Protein AF-A0A821M7G2-F1 (afdb_monomer)

Solvent-accessible surface area (backbone atoms only — not com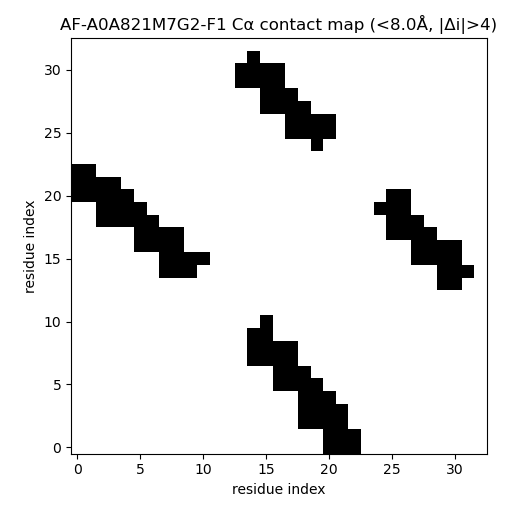parable to full-atom values): 2117 Å² total; per-residue (Å²): 130,57,76,67,44,78,48,77,48,72,57,94,90,40,45,30,43,40,35,37,32,69,88,67,59,74,48,75,41,78,62,82,133

Nearest PDB structures (foldseek):
  8ux9-assembly1_B  TM=8.719E-01  e=2.855E-01  Escherichia coli B185
  8v48-assembly1_F  TM=8.240E-01  e=2.231E-01  Escherichia coli B185
  8ux9-assembly1_C  TM=8.363E-01  e=3.230E-01  Escherichia coli B185
  4bwg-assembly2_I  TM=8.303E-01  e=1.180E+00  Escherichia coli 98NK2
  3a0o-assembly1_A  TM=4.776E-01  e=4.055E+00  Agrobacterium fabrum str. C58

Foldseek 3Di:
DDFPDWDWDQDPNWIKIWTADPVGDIDIDTDDD

Structure (mmCIF, N/CA/C/O backbone):
data_AF-A0A821M7G2-F1
#
_entry.id   AF-A0A821M7G2-F1
#
loop_
_atom_site.group_PDB
_atom_site.id
_atom_site.type_symbol
_atom_site.label_atom_id
_atom_site.label_alt_id
_atom_site.label_comp_id
_atom_site.label_asym_id
_atom_site.label_entity_id
_atom_site.label_seq_id
_atom_site.pdbx_PDB_ins_code
_atom_site.Cartn_x
_atom_site.Cartn_y
_atom_site.Cartn_z
_atom_site.occupancy
_atom_site.B_iso_or_equiv
_atom_site.auth_seq_id
_atom_site.auth_comp_id
_atom_site.auth_asym_id
_atom_site.auth_atom_id
_atom_site.pdbx_PDB_model_num
ATOM 1 N N . THR A 1 1 ? 13.033 -5.784 -6.800 1.00 73.25 1 THR A N 1
ATOM 2 C CA . THR A 1 1 ? 12.615 -4.565 -7.520 1.00 73.25 1 THR A CA 1
ATOM 3 C C . THR A 1 1 ? 12.697 -3.399 -6.543 1.00 73.25 1 THR A C 1
ATOM 5 O O . THR A 1 1 ? 12.373 -3.589 -5.375 1.00 73.25 1 THR A O 1
ATOM 8 N N . LEU A 1 2 ? 13.219 -2.236 -6.947 1.00 85.31 2 LEU A N 1
ATOM 9 C CA . LEU A 1 2 ? 13.330 -1.068 -6.054 1.00 85.31 2 LEU A CA 1
ATOM 10 C C . LEU A 1 2 ? 12.009 -0.272 -6.038 1.00 85.31 2 LEU A C 1
ATOM 12 O O . LEU A 1 2 ? 11.351 -0.182 -7.083 1.00 85.31 2 LEU A O 1
ATOM 16 N N . PRO A 1 3 ? 11.605 0.311 -4.892 1.00 90.94 3 PRO A N 1
ATOM 17 C CA . PRO A 1 3 ? 10.435 1.177 -4.835 1.00 90.94 3 PRO A CA 1
ATOM 18 C C . PRO A 1 3 ? 10.705 2.477 -5.600 1.00 90.94 3 PRO A C 1
ATOM 20 O O . PRO A 1 3 ? 11.737 3.120 -5.418 1.00 90.94 3 PRO A O 1
ATOM 23 N N . ARG A 1 4 ? 9.759 2.864 -6.456 1.0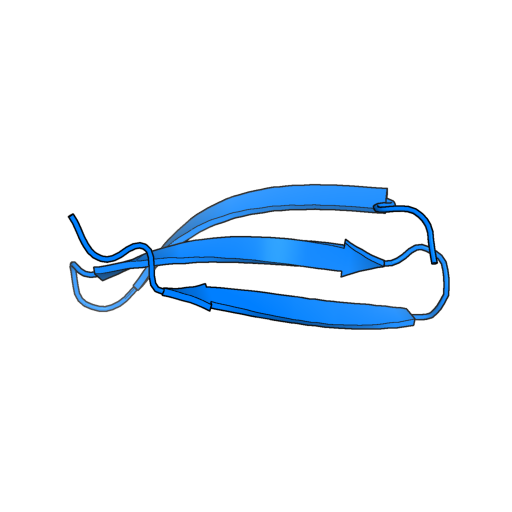0 94.69 4 ARG A N 1
ATOM 24 C CA . ARG A 1 4 ? 9.765 4.138 -7.185 1.00 94.69 4 ARG A CA 1
ATOM 25 C C . ARG A 1 4 ? 8.987 5.213 -6.433 1.00 94.69 4 ARG A C 1
ATOM 27 O O . ARG A 1 4 ? 9.383 6.374 -6.440 1.00 94.69 4 ARG A O 1
ATOM 34 N N . SER A 1 5 ? 7.882 4.833 -5.801 1.00 94.50 5 SER A N 1
ATOM 35 C CA . SER A 1 5 ? 7.101 5.716 -4.939 1.00 94.50 5 SER A CA 1
ATOM 36 C C . SER A 1 5 ? 6.456 4.935 -3.802 1.00 94.50 5 SER A C 1
ATOM 38 O O . SER A 1 5 ? 6.149 3.748 -3.937 1.00 94.50 5 SER A O 1
ATOM 40 N N . VAL A 1 6 ? 6.263 5.625 -2.681 1.00 94.50 6 VAL A N 1
ATOM 41 C CA . VAL A 1 6 ? 5.568 5.116 -1.499 1.00 94.50 6 VAL A CA 1
ATOM 42 C 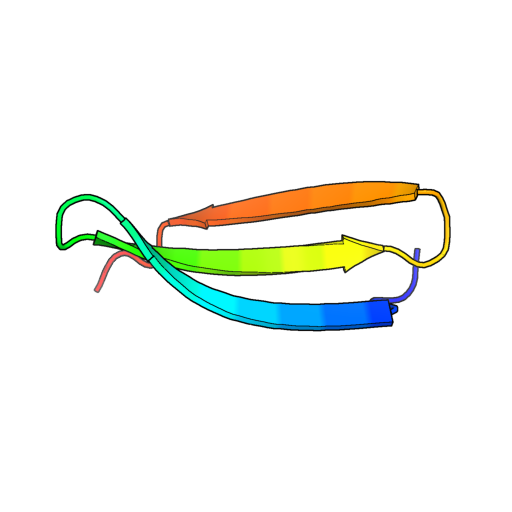C . VAL A 1 6 ? 4.567 6.175 -1.069 1.00 94.50 6 VAL A C 1
ATOM 44 O O . VAL A 1 6 ? 4.923 7.348 -0.945 1.00 94.50 6 VAL A O 1
ATOM 47 N N . VAL A 1 7 ? 3.319 5.769 -0.861 1.00 95.44 7 VAL A N 1
ATOM 48 C CA . VAL A 1 7 ? 2.257 6.646 -0.366 1.00 95.44 7 VAL A CA 1
ATOM 49 C C . VAL A 1 7 ? 1.432 5.916 0.684 1.00 95.44 7 VAL A C 1
ATOM 51 O O . VAL A 1 7 ? 1.187 4.716 0.573 1.00 95.44 7 VAL A O 1
ATOM 54 N N . MET A 1 8 ? 1.012 6.652 1.708 1.00 95.31 8 MET A N 1
ATOM 55 C CA . MET A 1 8 ? 0.046 6.181 2.690 1.00 95.31 8 MET A CA 1
AT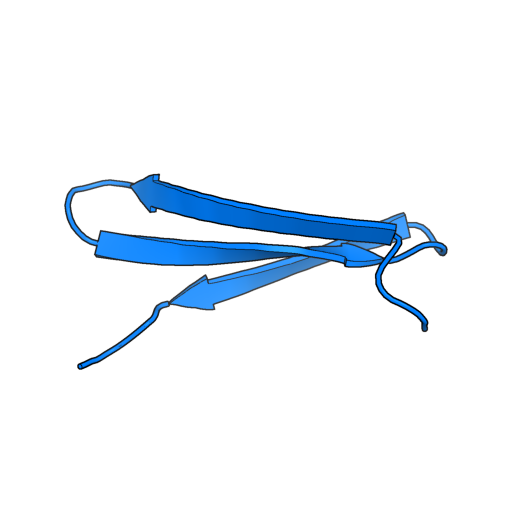OM 56 C C . MET A 1 8 ? -1.320 6.753 2.334 1.00 95.31 8 MET A C 1
ATOM 58 O O . MET A 1 8 ? -1.455 7.962 2.143 1.00 95.31 8 MET A O 1
ATOM 62 N N . ILE A 1 9 ? -2.318 5.884 2.231 1.00 94.75 9 ILE A N 1
ATOM 63 C CA . ILE A 1 9 ? -3.706 6.271 1.982 1.00 94.75 9 ILE A CA 1
ATOM 64 C C . ILE A 1 9 ? -4.602 5.630 3.035 1.00 94.75 9 ILE A C 1
ATOM 66 O O . ILE A 1 9 ? -4.300 4.552 3.537 1.00 94.75 9 ILE A O 1
ATOM 70 N N . ALA A 1 10 ? -5.715 6.282 3.352 1.00 94.94 10 ALA A N 1
ATOM 71 C CA . ALA A 1 10 ? -6.789 5.667 4.116 1.00 94.94 10 ALA A CA 1
ATOM 72 C C . ALA A 1 10 ? -7.913 5.292 3.147 1.00 94.94 10 ALA A C 1
ATOM 74 O O . ALA A 1 10 ? -8.412 6.155 2.420 1.00 94.94 10 ALA A O 1
ATOM 75 N N . PHE A 1 11 ? -8.299 4.020 3.126 1.00 91.50 11 PHE A N 1
ATOM 76 C CA . PHE A 1 11 ? -9.447 3.536 2.366 1.00 91.50 11 PHE A CA 1
ATOM 77 C C . PHE A 1 11 ? -10.394 2.838 3.334 1.00 91.50 11 PHE A C 1
ATOM 79 O O . PHE A 1 11 ? -9.966 1.974 4.088 1.00 91.50 11 PHE A O 1
ATOM 86 N N . ASP A 1 12 ? -11.659 3.257 3.360 1.00 93.12 12 ASP A N 1
ATOM 87 C CA . ASP A 1 12 ? -12.665 2.739 4.300 1.00 93.12 12 ASP A CA 1
ATOM 88 C C . ASP A 1 12 ? -12.203 2.756 5.774 1.00 93.12 12 ASP A C 1
ATOM 90 O O . ASP A 1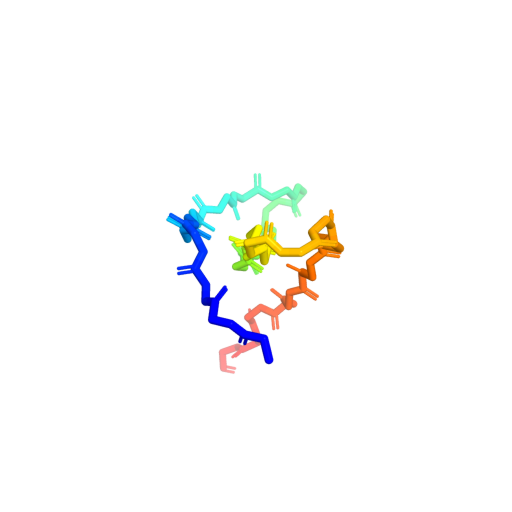 12 ? -12.299 1.780 6.512 1.00 93.12 12 ASP A O 1
ATOM 94 N N . SER A 1 13 ? -11.621 3.887 6.192 1.00 91.06 13 SER A N 1
ATOM 95 C CA . SER A 1 13 ? -11.028 4.099 7.528 1.00 91.06 13 SER A CA 1
ATOM 96 C C . SER A 1 13 ? -9.868 3.163 7.902 1.00 91.06 13 SER A C 1
ATOM 98 O O . SER A 1 13 ? -9.374 3.234 9.025 1.00 91.06 13 SER A O 1
ATOM 100 N N . GLN A 1 14 ? -9.390 2.334 6.974 1.00 93.38 14 GLN A N 1
ATOM 101 C CA . GLN A 1 14 ? -8.243 1.455 7.168 1.00 93.38 14 GLN A CA 1
ATOM 102 C C . GLN A 1 14 ? -6.990 2.061 6.514 1.00 93.38 14 GLN A C 1
ATOM 104 O O . GLN A 1 14 ? -7.056 2.522 5.366 1.00 93.38 14 GLN A O 1
ATOM 109 N N . PRO A 1 15 ? -5.848 2.109 7.221 1.00 95.06 15 PRO A N 1
ATOM 110 C CA . PRO A 1 15 ? -4.611 2.639 6.668 1.00 95.06 15 PRO A CA 1
ATOM 111 C C . PRO A 1 15 ? -3.927 1.609 5.762 1.00 95.06 15 PRO A C 1
ATOM 113 O O . PRO A 1 15 ? -3.702 0.462 6.144 1.00 95.06 15 PRO A O 1
ATOM 116 N N . TYR A 1 16 ? -3.529 2.046 4.571 1.00 94.88 16 TYR A N 1
ATOM 117 C CA . TYR A 1 16 ? -2.777 1.243 3.614 1.00 94.88 16 TYR A CA 1
ATOM 118 C C . TYR A 1 16 ? -1.480 1.939 3.213 1.00 94.88 16 TYR A C 1
ATOM 120 O O . TYR A 1 16 ? -1.448 3.153 2.988 1.00 94.88 16 TYR A O 1
ATOM 128 N N . VAL A 1 17 ? -0.419 1.152 3.039 1.00 95.12 17 VAL A N 1
ATOM 129 C CA . VAL A 1 17 ? 0.790 1.586 2.326 1.00 95.12 17 VAL A CA 1
ATOM 130 C C . VAL A 1 17 ? 0.719 1.056 0.910 1.00 95.12 17 VAL A C 1
ATOM 132 O O . VAL A 1 17 ? 0.626 -0.154 0.714 1.00 95.12 17 VAL A O 1
ATOM 135 N N . VAL A 1 18 ? 0.806 1.950 -0.069 1.00 94.75 18 VAL A N 1
ATOM 136 C CA . VAL A 1 18 ? 0.874 1.606 -1.490 1.00 94.75 18 VAL A CA 1
ATOM 137 C C . VAL A 1 18 ? 2.281 1.894 -1.997 1.00 94.75 18 VAL A C 1
ATOM 139 O O . VAL A 1 18 ? 2.807 2.997 -1.833 1.00 94.75 18 VAL A O 1
ATOM 14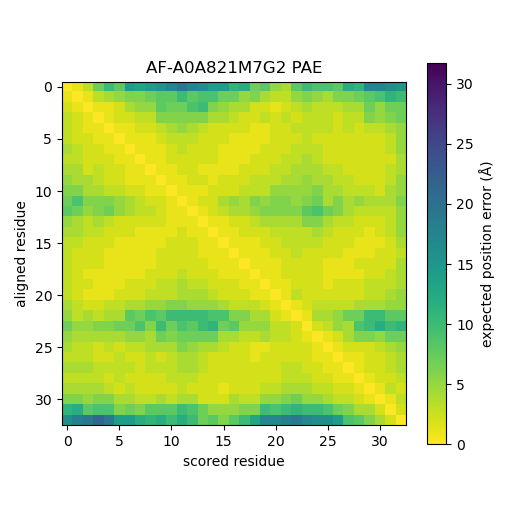2 N N . ILE A 1 19 ? 2.889 0.893 -2.624 1.00 95.19 19 ILE A N 1
ATOM 143 C CA . ILE A 1 19 ? 4.245 0.940 -3.162 1.00 95.19 19 ILE A CA 1
ATOM 144 C C . ILE A 1 19 ? 4.170 0.687 -4.662 1.00 95.19 19 ILE A C 1
ATOM 146 O O . ILE A 1 19 ? 3.755 -0.387 -5.100 1.00 95.19 19 ILE A O 1
ATOM 150 N N . SER A 1 20 ? 4.607 1.663 -5.455 1.00 95.00 20 SER A N 1
ATOM 151 C CA . SER A 1 20 ? 4.845 1.453 -6.882 1.00 95.00 20 SER A CA 1
ATOM 152 C C . SER A 1 20 ? 6.287 1.006 -7.079 1.00 95.00 20 SER A C 1
ATOM 154 O O . SER A 1 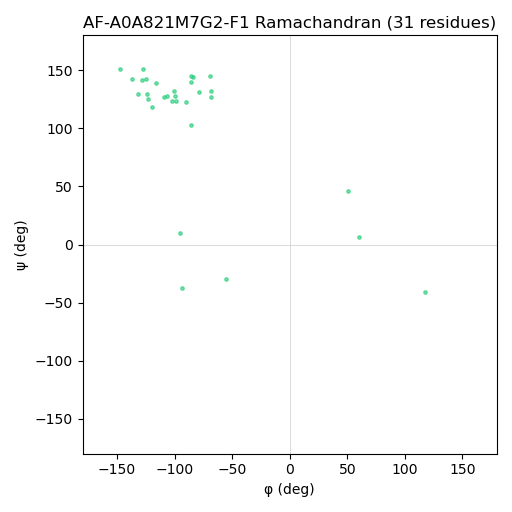20 ? 7.222 1.702 -6.673 1.00 95.00 20 SER A O 1
ATOM 156 N N . LEU A 1 21 ? 6.480 -0.161 -7.688 1.00 94.25 21 LEU A N 1
ATOM 157 C CA . LEU A 1 21 ? 7.801 -0.683 -8.015 1.00 94.25 21 LEU A CA 1
ATOM 158 C C . LEU A 1 21 ? 8.264 -0.124 -9.364 1.00 94.25 21 LEU A C 1
ATOM 160 O O . LEU A 1 21 ? 7.461 0.062 -10.278 1.00 94.25 21 LEU A O 1
ATOM 164 N N . ALA A 1 22 ? 9.569 0.130 -9.496 1.00 90.56 22 ALA A N 1
ATOM 165 C CA . ALA A 1 22 ? 10.155 0.694 -10.718 1.00 90.56 22 ALA A CA 1
ATOM 166 C C . ALA A 1 22 ? 9.829 -0.124 -11.982 1.00 90.56 22 ALA A C 1
ATOM 168 O O . ALA A 1 22 ? 9.671 0.444 -13.060 1.00 90.56 22 ALA A O 1
ATOM 169 N N . ASP A 1 23 ? 9.654 -1.433 -11.809 1.00 89.44 23 ASP A N 1
ATOM 170 C CA . ASP A 1 23 ? 9.470 -2.406 -12.885 1.00 89.44 23 ASP A CA 1
ATOM 171 C C . ASP A 1 23 ? 7.986 -2.708 -13.186 1.00 89.44 23 ASP A C 1
ATOM 173 O O . ASP A 1 23 ? 7.681 -3.642 -13.924 1.00 89.44 23 ASP A O 1
ATOM 177 N N . GLY A 1 24 ? 7.048 -1.936 -12.614 1.00 83.69 24 GLY A N 1
ATOM 178 C CA . GLY A 1 24 ? 5.626 -1.966 -12.985 1.00 83.69 24 GLY A CA 1
ATOM 179 C C . GLY A 1 24 ? 4.616 -2.401 -11.913 1.00 83.69 24 GLY A C 1
ATOM 180 O O . GLY A 1 24 ? 3.557 -1.775 -11.844 1.00 83.69 24 GLY A O 1
ATOM 181 N N . PRO A 1 25 ? 4.864 -3.425 -11.071 1.00 92.12 25 PRO A N 1
ATOM 182 C CA . PRO A 1 25 ? 3.844 -3.871 -10.128 1.00 92.12 25 PRO A CA 1
ATOM 183 C C . PRO A 1 25 ? 3.577 -2.839 -9.026 1.00 92.12 25 PRO A C 1
ATOM 185 O O . PRO A 1 25 ? 4.481 -2.154 -8.543 1.00 92.12 25 PRO A O 1
ATOM 188 N N . ILE A 1 26 ? 2.313 -2.768 -8.610 1.00 92.75 26 ILE A N 1
ATOM 189 C CA . ILE A 1 26 ? 1.866 -2.001 -7.447 1.00 92.75 26 ILE A CA 1
ATOM 190 C C . ILE A 1 26 ? 1.535 -2.998 -6.343 1.00 92.75 26 ILE A C 1
ATOM 192 O O . ILE A 1 26 ? 0.781 -3.945 -6.564 1.00 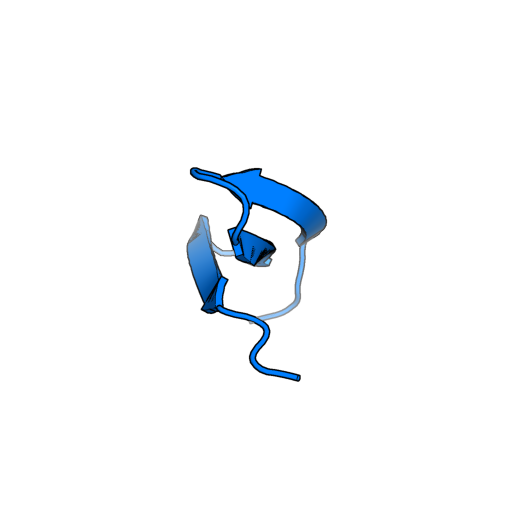92.75 26 ILE A O 1
ATOM 196 N N . VAL A 1 27 ? 2.103 -2.780 -5.163 1.00 92.69 27 VAL A N 1
ATOM 197 C CA . VAL A 1 27 ? 1.869 -3.605 -3.976 1.00 92.69 27 VAL A CA 1
ATOM 198 C C . VAL A 1 27 ? 1.199 -2.744 -2.916 1.00 92.69 27 VAL A C 1
ATOM 200 O O . VAL A 1 27 ? 1.575 -1.585 -2.744 1.00 92.69 27 VAL A O 1
ATOM 203 N N . TYR A 1 28 ? 0.217 -3.297 -2.211 1.00 91.81 28 TYR A N 1
ATOM 204 C CA . TYR A 1 28 ? -0.435 -2.626 -1.095 1.00 91.81 28 TYR A CA 1
ATOM 205 C C . TYR A 1 28 ? -0.452 -3.519 0.143 1.00 91.81 28 TYR A C 1
ATOM 207 O O . TYR A 1 28 ? -0.648 -4.730 0.045 1.00 91.81 28 TYR A O 1
ATOM 215 N N . TYR A 1 29 ? -0.244 -2.904 1.303 1.00 92.44 29 TYR A N 1
ATOM 216 C CA . TYR A 1 29 ? -0.282 -3.560 2.605 1.00 92.44 29 TYR A CA 1
ATOM 217 C C . TYR A 1 29 ? -1.299 -2.849 3.485 1.00 92.44 29 TYR A C 1
ATOM 219 O O . TYR A 1 29 ? -1.246 -1.624 3.601 1.00 92.44 29 TYR A O 1
ATOM 227 N N . LEU A 1 30 ? -2.202 -3.616 4.097 1.00 93.56 30 LEU A N 1
ATOM 228 C CA . LEU A 1 30 ? -2.992 -3.135 5.226 1.00 93.56 30 LEU A CA 1
ATOM 229 C C . LEU A 1 30 ? -2.042 -2.957 6.411 1.00 93.56 30 LEU A C 1
ATOM 231 O O . LEU A 1 30 ? -1.301 -3.881 6.752 1.00 93.56 30 LEU A O 1
ATOM 235 N N . LEU A 1 31 ? -2.046 -1.7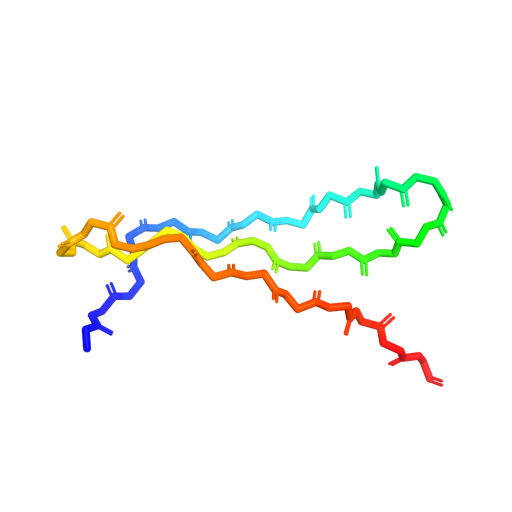72 7.009 1.00 88.69 31 LEU A N 1
ATOM 236 C CA . LEU A 1 31 ? -1.370 -1.533 8.275 1.00 88.69 31 LEU A CA 1
ATOM 237 C C . LEU A 1 31 ? -2.335 -1.921 9.393 1.00 88.69 31 LEU A C 1
ATOM 239 O O . LEU A 1 31 ? -3.275 -1.187 9.683 1.00 88.69 31 LEU A O 1
ATOM 243 N N . ASP A 1 32 ? -2.102 -3.085 9.988 1.00 83.94 32 ASP A N 1
ATOM 244 C CA . ASP A 1 32 ? -2.740 -3.456 11.248 1.00 83.94 32 ASP A CA 1
ATOM 245 C C . ASP A 1 32 ? -1.914 -2.885 12.411 1.00 83.94 32 ASP A C 1
ATOM 247 O O . ASP A 1 32 ? -0.679 -2.844 12.328 1.00 83.94 32 ASP A O 1
ATOM 251 N N . THR A 1 33 ? -2.588 -2.380 13.442 1.00 67.19 33 THR A N 1
ATOM 252 C CA . THR A 1 33 ? -1.960 -1.736 14.613 1.00 67.19 33 THR A CA 1
ATOM 253 C C . THR A 1 33 ? -1.669 -2.723 15.723 1.00 67.19 33 THR A C 1
ATOM 255 O O . THR A 1 33 ? -2.598 -3.487 16.062 1.00 67.19 33 THR A O 1
#

Secondary structure (DSSP, 8-state):
--EEEEEEEEETTEEEEEEEETTS-EEEEE---

Radius of gyration: 10.2 Å; Cα contacts (8 Å, |Δi|>4): 60; chains: 1; bounding box: 26×11×28 Å

Sequence (33 aa):
TLPRSVVMIAFDSQPYVVISLADGPIVYYLLDT

pLDDT: mean 91.09, std 6.19, range [67.19, 95.44]

Mean predicted aligned error: 3.69 Å